Protein AF-A0A2W1B5T0-F1 (afdb_monomer_lite)

Structure (mmCIF, N/CA/C/O backbone):
data_AF-A0A2W1B5T0-F1
#
_entry.id   AF-A0A2W1B5T0-F1
#
loop_
_atom_site.group_PDB
_atom_site.id
_atom_site.type_symbol
_atom_site.label_atom_id
_atom_site.label_alt_id
_atom_site.label_comp_id
_atom_site.label_asym_id
_atom_site.label_entity_id
_atom_site.label_seq_id
_atom_site.pdbx_PDB_ins_code
_atom_site.Cartn_x
_atom_site.Cartn_y
_atom_site.Cartn_z
_atom_site.occupancy
_atom_site.B_iso_or_equiv
_atom_site.auth_seq_id
_atom_site.auth_comp_id
_atom_site.auth_asym_id
_atom_site.auth_atom_id
_atom_site.pdbx_PDB_model_num
ATOM 1 N N . MET A 1 1 ? 4.985 -11.514 2.063 1.00 62.81 1 MET A N 1
ATOM 2 C CA . MET A 1 1 ? 4.645 -10.140 1.634 1.00 62.81 1 MET A CA 1
ATOM 3 C C . MET A 1 1 ? 5.498 -9.230 2.496 1.00 62.81 1 MET A C 1
ATOM 5 O O . MET A 1 1 ? 5.483 -9.427 3.703 1.00 62.81 1 MET A O 1
ATOM 9 N N . GLN A 1 2 ? 6.344 -8.393 1.901 1.00 71.56 2 GLN A N 1
ATOM 10 C CA . GLN A 1 2 ? 7.295 -7.556 2.641 1.00 71.56 2 GLN A CA 1
ATOM 11 C C . GLN A 1 2 ? 6.711 -6.150 2.751 1.00 71.56 2 GLN A C 1
ATOM 13 O O . GLN A 1 2 ? 6.201 -5.637 1.753 1.00 71.56 2 GLN A O 1
ATOM 18 N N . TYR A 1 3 ? 6.764 -5.563 3.946 1.00 72.25 3 TYR A N 1
ATOM 19 C CA . TYR A 1 3 ? 6.338 -4.189 4.177 1.00 72.25 3 TYR A CA 1
ATOM 20 C C . TYR A 1 3 ? 7.433 -3.393 4.879 1.00 72.25 3 TYR A C 1
ATOM 22 O O . TYR A 1 3 ? 8.220 -3.965 5.635 1.00 72.25 3 TYR A O 1
ATOM 30 N N . ILE A 1 4 ? 7.461 -2.087 4.634 1.00 71.75 4 ILE A N 1
ATOM 31 C CA . ILE A 1 4 ? 8.360 -1.138 5.285 1.00 71.75 4 ILE A CA 1
ATOM 32 C C . ILE A 1 4 ? 7.514 -0.014 5.887 1.00 71.75 4 ILE A C 1
ATOM 34 O O . ILE A 1 4 ? 6.778 0.643 5.143 1.00 71.75 4 ILE A O 1
ATOM 38 N N . PRO A 1 5 ? 7.565 0.186 7.214 1.00 71.50 5 PRO A N 1
ATOM 39 C CA . PRO A 1 5 ? 6.948 1.340 7.849 1.00 71.50 5 PRO A CA 1
ATOM 40 C C . PRO A 1 5 ? 7.804 2.587 7.596 1.00 71.50 5 PRO A C 1
ATOM 42 O O . PRO A 1 5 ? 9.017 2.557 7.784 1.00 71.50 5 PRO A O 1
ATOM 45 N N . ALA A 1 6 ? 7.168 3.674 7.181 1.00 68.75 6 ALA A N 1
ATOM 46 C CA . ALA A 1 6 ? 7.760 4.996 7.035 1.00 68.75 6 ALA A CA 1
ATOM 47 C C . ALA A 1 6 ? 6.690 6.013 7.442 1.00 68.75 6 ALA A C 1
ATOM 49 O O . ALA A 1 6 ? 6.007 6.567 6.588 1.00 68.75 6 ALA A O 1
ATOM 50 N N . GLU A 1 7 ? 6.482 6.162 8.754 1.00 72.25 7 GLU A N 1
ATOM 51 C CA . GLU A 1 7 ? 5.351 6.904 9.322 1.00 72.25 7 GLU A CA 1
ATOM 52 C C . GLU A 1 7 ? 5.185 8.289 8.666 1.00 72.25 7 GLU A C 1
ATOM 54 O O . GLU A 1 7 ? 6.166 9.030 8.557 1.00 72.25 7 GLU A O 1
ATOM 59 N N . PRO A 1 8 ? 3.970 8.649 8.202 1.00 80.31 8 PRO A N 1
ATOM 60 C CA . PRO A 1 8 ? 2.676 7.964 8.377 1.00 80.31 8 PRO A CA 1
ATOM 61 C C . PRO A 1 8 ? 2.334 6.925 7.288 1.00 80.31 8 PRO A C 1
ATOM 63 O O . PRO A 1 8 ? 1.208 6.429 7.221 1.00 80.31 8 PRO A O 1
ATOM 66 N N . ASP A 1 9 ? 3.274 6.611 6.404 1.00 84.44 9 ASP A N 1
ATOM 67 C CA . ASP A 1 9 ? 3.074 5.716 5.274 1.00 84.44 9 ASP A CA 1
ATOM 68 C C . ASP A 1 9 ? 3.573 4.287 5.566 1.00 84.44 9 ASP A C 1
ATOM 70 O O . ASP A 1 9 ? 4.508 4.023 6.323 1.00 84.44 9 ASP A O 1
ATOM 74 N N . LEU A 1 10 ? 2.952 3.322 4.903 1.00 85.44 10 LEU A N 1
ATOM 75 C CA . LEU 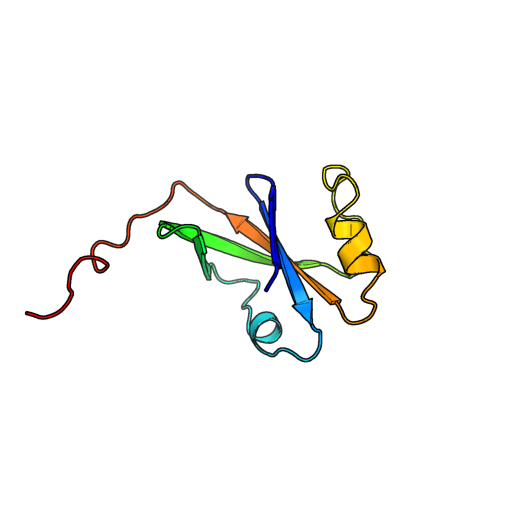A 1 10 ? 3.365 1.930 4.867 1.00 85.44 10 LEU A CA 1
ATOM 76 C C . LEU A 1 10 ? 3.528 1.515 3.412 1.00 85.44 10 LEU A C 1
ATOM 78 O O . LEU A 1 10 ? 2.598 1.621 2.616 1.00 85.44 10 LEU A O 1
ATOM 82 N N . TYR A 1 11 ? 4.687 0.969 3.074 1.00 83.38 11 TYR A N 1
ATOM 83 C CA . TYR A 1 11 ? 4.984 0.545 1.714 1.00 83.38 11 TYR A CA 1
ATOM 84 C C . TYR A 1 11 ? 5.035 -0.963 1.632 1.00 83.38 11 TYR A C 1
ATOM 86 O O . TYR A 1 11 ? 5.684 -1.617 2.446 1.00 83.38 11 TYR A O 1
ATOM 94 N N . VAL A 1 12 ? 4.354 -1.522 0.640 1.00 84.56 12 VAL A N 1
ATOM 95 C CA . VAL A 1 12 ? 4.251 -2.963 0.449 1.00 84.56 12 VAL A CA 1
ATOM 96 C C . VAL A 1 12 ? 4.679 -3.326 -0.959 1.00 84.56 12 VAL A C 1
ATOM 98 O O . VAL A 1 12 ? 4.132 -2.822 -1.941 1.00 84.56 12 VAL A O 1
ATOM 101 N N . LEU A 1 13 ? 5.634 -4.253 -1.046 1.00 82.94 13 LEU A N 1
ATOM 102 C CA . LEU A 1 13 ? 6.041 -4.839 -2.314 1.00 82.94 13 LEU A CA 1
ATOM 103 C C . LEU A 1 13 ? 5.133 -6.021 -2.639 1.00 82.94 13 LEU A C 1
ATOM 105 O O . LEU A 1 13 ? 5.053 -7.014 -1.902 1.00 82.94 13 LEU A O 1
ATOM 109 N N . SER A 1 14 ? 4.482 -5.915 -3.787 1.00 85.25 14 SER A N 1
ATOM 110 C CA . SER A 1 14 ? 3.691 -6.971 -4.395 1.00 85.25 14 SER A CA 1
ATOM 111 C C . SER A 1 14 ? 4.346 -7.484 -5.665 1.00 85.25 14 SER A C 1
ATOM 113 O O . SER A 1 14 ? 5.137 -6.788 -6.290 1.00 85.25 14 SER A O 1
ATOM 115 N N . ARG A 1 15 ? 3.940 -8.676 -6.101 1.00 84.44 15 ARG A N 1
ATOM 116 C CA . ARG A 1 15 ? 4.188 -9.139 -7.469 1.00 84.44 15 ARG A CA 1
ATOM 117 C C . ARG A 1 15 ? 3.046 -8.706 -8.385 1.00 84.44 15 ARG A C 1
ATOM 119 O O . ARG A 1 15 ? 1.877 -8.732 -7.981 1.00 84.44 15 ARG A O 1
ATOM 126 N N . ARG A 1 16 ? 3.369 -8.391 -9.638 1.00 83.56 16 ARG A N 1
ATOM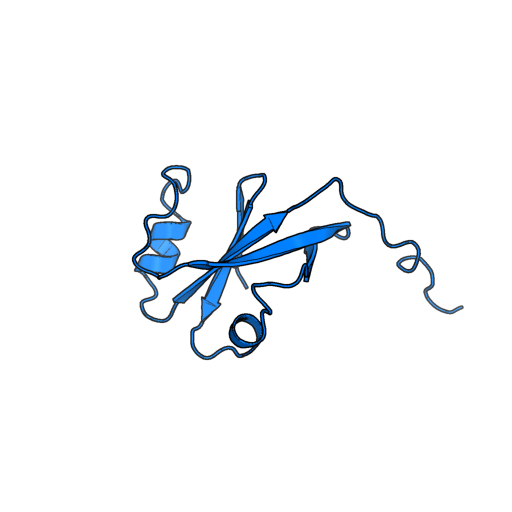 127 C CA . ARG A 1 16 ? 2.408 -7.970 -10.673 1.00 83.56 16 ARG A CA 1
ATOM 128 C C . ARG A 1 16 ? 1.368 -9.037 -11.041 1.00 83.56 16 ARG A C 1
ATOM 130 O O . ARG A 1 16 ? 0.314 -8.710 -11.569 1.00 83.56 16 ARG A O 1
ATOM 137 N N . ASP A 1 17 ? 1.617 -10.305 -10.729 1.00 86.56 17 ASP A N 1
ATOM 138 C CA . ASP A 1 17 ? 0.671 -11.404 -10.962 1.00 86.56 17 ASP A CA 1
ATOM 139 C C . ASP A 1 17 ? -0.384 -11.571 -9.852 1.00 86.56 17 ASP A C 1
ATOM 141 O O . ASP A 1 17 ? -1.339 -12.334 -10.000 1.00 86.56 17 ASP A O 1
ATOM 145 N N . ARG A 1 18 ? -0.253 -10.856 -8.727 1.00 86.56 18 ARG A N 1
ATOM 146 C CA . ARG A 1 18 ? -1.211 -10.939 -7.618 1.00 86.56 18 ARG A CA 1
ATOM 147 C C . ARG A 1 18 ? -2.455 -10.090 -7.881 1.00 86.56 18 ARG A C 1
ATOM 149 O O . ARG A 1 18 ? -2.387 -9.009 -8.446 1.00 86.56 18 ARG A O 1
ATOM 156 N N . LEU A 1 19 ? -3.607 -10.565 -7.411 1.00 86.69 19 LEU A N 1
ATOM 157 C CA . LEU A 1 19 ? -4.888 -9.881 -7.627 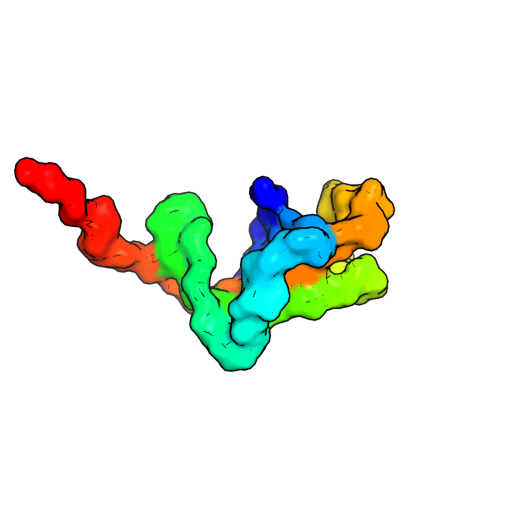1.00 86.69 19 LEU A CA 1
ATOM 158 C C . LEU A 1 19 ? -5.236 -8.856 -6.542 1.00 86.69 19 LEU A C 1
ATOM 160 O O . LEU A 1 19 ? -5.985 -7.924 -6.806 1.00 86.69 19 LEU A O 1
ATOM 164 N N . TRP A 1 20 ? -4.697 -8.996 -5.328 1.00 86.06 20 TRP A N 1
ATOM 165 C CA . TRP A 1 20 ? -5.121 -8.176 -4.186 1.00 86.06 20 TRP A CA 1
ATOM 166 C C . TRP A 1 20 ? -4.914 -6.672 -4.421 1.00 86.06 20 TRP A C 1
ATOM 168 O O . TRP A 1 20 ? -5.794 -5.884 -4.095 1.00 86.06 20 TRP A O 1
ATOM 178 N N . TRP A 1 21 ? -3.794 -6.278 -5.037 1.00 85.38 21 TRP A N 1
ATOM 179 C CA . TRP A 1 21 ? -3.483 -4.870 -5.291 1.00 85.38 21 TRP A CA 1
ATOM 180 C C . TRP A 1 21 ? -4.320 -4.303 -6.440 1.00 85.38 21 TRP A C 1
ATOM 182 O O . TRP A 1 21 ? -4.653 -3.125 -6.434 1.00 85.38 21 TRP A O 1
ATOM 192 N N . ARG A 1 22 ? -4.732 -5.154 -7.390 1.00 84.00 22 ARG A N 1
ATOM 193 C CA . ARG A 1 22 ? -5.666 -4.792 -8.470 1.00 84.00 22 ARG A CA 1
ATOM 194 C C . ARG A 1 22 ? -7.070 -4.523 -7.938 1.00 84.00 22 ARG A C 1
ATOM 196 O O . ARG A 1 22 ? -7.814 -3.759 -8.538 1.00 84.00 22 ARG A O 1
ATOM 203 N N . ASN A 1 23 ? -7.412 -5.152 -6.817 1.00 83.06 23 ASN A N 1
ATOM 204 C CA . ASN A 1 23 ? -8.696 -4.991 -6.146 1.00 83.06 23 ASN A CA 1
ATOM 205 C C . ASN A 1 23 ? -8.706 -3.821 -5.150 1.00 83.06 23 ASN A C 1
ATOM 207 O O . ASN A 1 23 ? -9.738 -3.579 -4.520 1.00 83.06 23 ASN A O 1
ATOM 211 N N . LEU A 1 24 ? -7.592 -3.095 -4.992 1.00 82.50 24 LEU A N 1
ATOM 212 C CA . LEU A 1 24 ? -7.570 -1.892 -4.168 1.00 82.50 24 LEU A CA 1
ATOM 213 C C . LEU A 1 24 ? -8.461 -0.835 -4.808 1.00 82.50 24 LEU A C 1
ATOM 215 O O . LEU A 1 24 ? -8.215 -0.353 -5.913 1.00 82.50 24 LEU A O 1
ATOM 219 N N . ARG A 1 25 ? -9.505 -0.452 -4.081 1.00 72.12 25 ARG A N 1
ATOM 220 C CA . ARG A 1 25 ? -10.327 0.695 -4.440 1.00 72.12 25 ARG A CA 1
ATOM 221 C C . ARG A 1 25 ? -9.580 1.947 -4.005 1.00 72.12 25 ARG A C 1
ATOM 223 O O . ARG A 1 25 ? -9.759 2.390 -2.882 1.00 72.12 25 ARG A O 1
ATOM 230 N N . LEU A 1 26 ? -8.758 2.500 -4.895 1.00 67.06 26 LEU A N 1
ATOM 231 C CA . LEU A 1 26 ? -7.877 3.649 -4.615 1.00 67.06 26 LEU A CA 1
ATOM 232 C C . LEU A 1 26 ? -8.614 4.880 -4.048 1.00 67.06 26 LEU A C 1
ATOM 234 O O . LEU A 1 26 ? -8.010 5.718 -3.395 1.00 67.06 26 LEU A O 1
ATOM 238 N N . VAL A 1 27 ? -9.927 4.976 -4.273 1.00 63.91 27 VAL A N 1
ATOM 239 C CA . VAL A 1 27 ? -10.773 6.096 -3.827 1.00 63.91 27 VAL A CA 1
ATOM 240 C C . VAL A 1 27 ? -11.453 5.823 -2.474 1.00 63.91 27 VAL A C 1
ATOM 242 O O . VAL A 1 27 ? -11.928 6.750 -1.828 1.00 63.91 27 VAL A O 1
ATOM 245 N N . ALA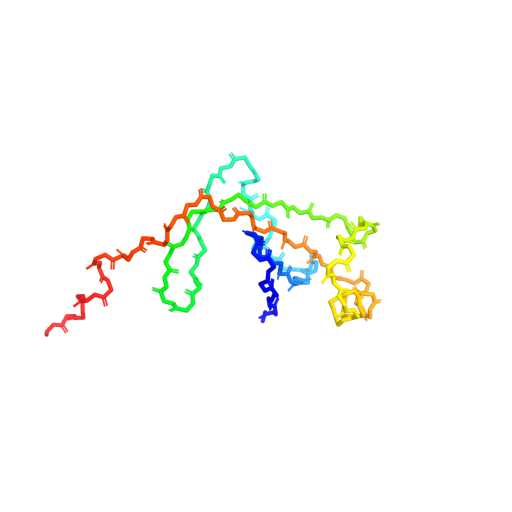 A 1 28 ? -11.511 4.567 -2.018 1.00 75.50 28 ALA A N 1
ATOM 246 C CA . ALA A 1 28 ? -12.180 4.202 -0.770 1.00 75.50 28 ALA A CA 1
ATOM 247 C C . ALA A 1 28 ? -11.159 3.958 0.355 1.00 75.50 28 ALA A C 1
ATOM 249 O O . ALA A 1 28 ? -10.113 3.354 0.102 1.00 75.50 28 ALA A O 1
ATOM 250 N N . PRO A 1 29 ? -11.450 4.378 1.601 1.00 79.94 29 PRO A N 1
ATOM 251 C CA . PRO A 1 29 ? -10.623 4.009 2.740 1.00 79.94 29 PRO A CA 1
ATOM 252 C C . PRO A 1 29 ? -10.642 2.488 2.921 1.00 79.94 29 PRO A C 1
ATOM 254 O O . PRO A 1 29 ? -11.692 1.842 2.867 1.00 79.94 29 PRO A O 1
ATOM 257 N N . ILE A 1 30 ? -9.462 1.917 3.129 1.00 86.62 30 ILE A N 1
ATOM 258 C CA . ILE A 1 30 ? -9.270 0.509 3.463 1.00 86.62 30 ILE A CA 1
ATOM 259 C C . ILE A 1 30 ? -8.840 0.376 4.925 1.00 86.62 30 ILE A C 1
ATOM 261 O O . ILE A 1 30 ? -8.496 1.363 5.573 1.00 86.62 30 ILE A O 1
ATOM 265 N N . ARG A 1 31 ? -8.815 -0.855 5.439 1.00 87.12 31 ARG A N 1
ATOM 266 C CA . ARG A 1 31 ? -8.239 -1.159 6.753 1.00 87.12 31 ARG A CA 1
ATOM 267 C C . ARG A 1 31 ? -6.942 -1.930 6.596 1.00 87.12 31 ARG A C 1
ATOM 269 O O . ARG A 1 31 ? -6.888 -2.910 5.852 1.00 87.12 31 ARG A O 1
ATOM 276 N N . VAL A 1 32 ? -5.916 -1.501 7.317 1.00 85.88 32 VAL A N 1
ATOM 277 C CA . VAL A 1 32 ? -4.625 -2.183 7.385 1.00 85.88 32 VAL A CA 1
ATOM 278 C C . VAL A 1 32 ? -4.424 -2.678 8.807 1.00 85.88 32 VAL A C 1
ATOM 280 O O . VAL A 1 32 ? -4.462 -1.894 9.751 1.00 85.88 32 VAL A O 1
ATOM 283 N N . ARG A 1 33 ? -4.193 -3.984 8.962 1.00 85.94 33 ARG A N 1
ATOM 284 C CA . ARG A 1 33 ? -3.877 -4.578 10.262 1.00 85.94 33 ARG A CA 1
ATOM 285 C C . ARG A 1 33 ? -2.365 -4.695 10.434 1.00 85.94 33 ARG A C 1
ATOM 287 O O . ARG A 1 33 ? -1.736 -5.525 9.778 1.00 85.94 33 ARG A O 1
ATOM 294 N N . LEU A 1 34 ? -1.791 -3.900 11.333 1.00 83.00 34 LEU A N 1
ATOM 295 C CA . LEU A 1 34 ? -0.367 -3.909 11.673 1.00 83.00 34 LEU A CA 1
ATOM 296 C C . LEU A 1 34 ? -0.199 -4.278 13.142 1.00 83.00 34 LEU A C 1
ATOM 298 O O . LEU A 1 34 ? -0.759 -3.626 14.013 1.00 83.00 34 LEU A O 1
ATOM 302 N N . ARG A 1 35 ? 0.578 -5.330 13.427 1.00 83.56 35 ARG A N 1
ATOM 303 C CA . ARG A 1 35 ? 0.883 -5.768 14.807 1.00 83.56 35 ARG A CA 1
ATOM 304 C C . ARG A 1 35 ? -0.363 -5.947 15.700 1.00 83.56 35 ARG A C 1
ATOM 306 O O . ARG A 1 35 ? -0.305 -5.710 16.898 1.00 83.56 35 ARG A O 1
ATOM 313 N N . GLY A 1 36 ? -1.485 -6.375 15.116 1.00 84.19 36 GLY A N 1
ATOM 314 C CA . GLY A 1 36 ? -2.749 -6.587 15.835 1.00 84.19 36 GLY A CA 1
ATOM 315 C C . GLY A 1 36 ? -3.638 -5.346 15.974 1.00 84.19 36 GLY A C 1
ATOM 316 O O . GLY A 1 36 ? -4.751 -5.477 16.467 1.00 84.19 36 GLY A O 1
ATOM 317 N N . LEU A 1 37 ? -3.192 -4.184 15.497 1.00 83.44 37 LEU A N 1
ATOM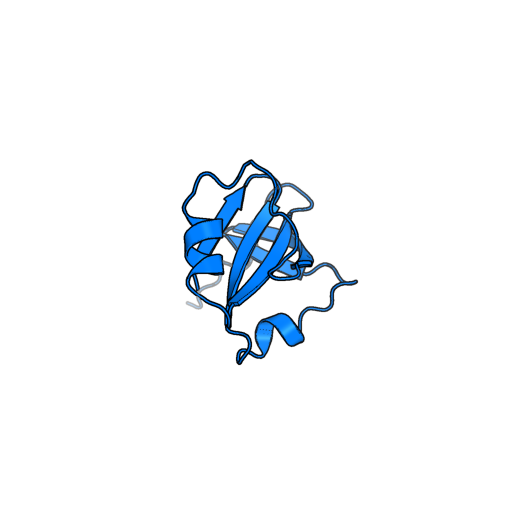 318 C CA . LEU A 1 37 ? -3.961 -2.942 15.481 1.00 83.44 37 LEU A CA 1
ATOM 319 C C . LEU A 1 37 ? -4.513 -2.672 14.081 1.00 83.44 37 LEU A C 1
ATOM 321 O O . LEU A 1 37 ? -3.830 -2.939 13.088 1.00 83.44 37 LEU A O 1
ATOM 325 N N . GLU A 1 38 ? -5.738 -2.157 13.998 1.00 87.19 38 GLU A N 1
ATOM 326 C CA . GLU A 1 38 ? -6.345 -1.744 12.735 1.00 87.19 38 GLU A CA 1
ATOM 327 C C . GLU A 1 38 ? -6.181 -0.241 12.527 1.00 87.19 38 GLU A C 1
ATOM 329 O O . GLU A 1 38 ? -6.476 0.559 13.413 1.00 87.19 38 GLU A O 1
ATOM 334 N N . TYR A 1 39 ? -5.743 0.129 11.327 1.00 86.50 39 TYR A N 1
ATOM 335 C CA . TYR A 1 39 ? -5.592 1.513 10.905 1.00 86.50 39 TYR A CA 1
ATOM 336 C C . TYR A 1 39 ? -6.453 1.769 9.666 1.00 86.50 39 TYR A C 1
ATOM 338 O O . TYR A 1 39 ? -6.360 0.997 8.697 1.00 86.50 39 TYR A O 1
ATOM 346 N N . PRO A 1 40 ? -7.267 2.838 9.641 1.00 88.44 40 PRO A N 1
ATOM 347 C CA . PRO A 1 40 ? -7.826 3.332 8.392 1.00 88.44 40 PRO A CA 1
ATOM 348 C C . PRO A 1 40 ? -6.685 3.844 7.506 1.00 88.44 40 PRO A C 1
ATOM 350 O O . PRO A 1 40 ? -5.764 4.508 7.983 1.00 88.44 40 PRO A O 1
ATOM 353 N N . ALA A 1 41 ? -6.727 3.525 6.215 1.00 89.25 41 ALA A N 1
ATOM 354 C CA . ALA A 1 41 ? -5.698 3.952 5.278 1.00 89.25 41 ALA A CA 1
ATOM 355 C C . ALA A 1 41 ? -6.247 4.250 3.882 1.00 89.25 41 ALA A C 1
ATOM 357 O O . ALA A 1 41 ? -7.208 3.626 3.427 1.00 89.25 41 ALA A O 1
ATOM 358 N N . HIS A 1 42 ? -5.572 5.144 3.164 1.00 89.12 42 HIS A N 1
ATOM 359 C CA . HIS A 1 42 ? -5.719 5.279 1.716 1.00 89.12 42 HIS A CA 1
ATOM 360 C C . HIS A 1 42 ? -4.616 4.507 1.005 1.00 89.12 42 HIS A C 1
ATOM 362 O O . HIS A 1 42 ? -3.446 4.617 1.364 1.00 89.12 42 HIS A O 1
ATOM 368 N N . ALA A 1 43 ? -4.995 3.725 -0.003 1.00 89.12 43 ALA A N 1
ATOM 369 C CA . ALA A 1 43 ? -4.060 2.954 -0.805 1.00 89.12 43 ALA A CA 1
ATOM 370 C C . ALA A 1 43 ? -3.774 3.661 -2.130 1.00 89.12 43 ALA A C 1
ATOM 372 O O . ALA A 1 43 ? -4.694 4.099 -2.817 1.00 89.12 43 ALA A O 1
ATOM 373 N N . GLU A 1 44 ? -2.508 3.691 -2.518 1.00 86.81 44 GLU A N 1
ATOM 374 C CA . GLU A 1 44 ? -2.041 4.224 -3.788 1.00 86.81 44 GLU A CA 1
ATOM 375 C C . GLU A 1 44 ? -1.050 3.254 -4.422 1.00 86.81 44 GLU A C 1
ATOM 377 O O . GLU A 1 44 ? -0.166 2.716 -3.754 1.00 86.81 44 GLU A O 1
ATOM 382 N N . ILE A 1 45 ? -1.202 3.012 -5.722 1.00 86.50 45 ILE A N 1
ATOM 383 C CA . ILE A 1 45 ? -0.254 2.206 -6.487 1.00 86.50 45 ILE A CA 1
ATOM 384 C C . ILE A 1 45 ? 0.778 3.162 -7.066 1.00 86.50 45 ILE A C 1
ATOM 386 O O . ILE A 1 45 ? 0.436 4.024 -7.874 1.00 86.50 45 ILE A O 1
ATOM 390 N N . LEU A 1 46 ? 2.033 2.992 -6.665 1.00 79.50 46 LEU A N 1
ATOM 391 C CA . LEU A 1 46 ? 3.133 3.774 -7.203 1.00 79.50 46 LEU A CA 1
ATOM 392 C C . LEU A 1 46 ? 3.700 3.065 -8.443 1.00 79.50 46 LEU A C 1
ATOM 394 O O . LEU A 1 46 ? 3.924 1.847 -8.406 1.00 79.50 46 LEU A O 1
ATOM 398 N N . PRO A 1 47 ? 3.945 3.795 -9.544 1.00 68.62 47 PRO A N 1
ATOM 399 C CA . PRO A 1 47 ? 4.767 3.305 -10.641 1.00 68.62 47 PRO A CA 1
ATOM 400 C C . PRO A 1 47 ? 6.113 2.803 -10.113 1.00 68.62 47 PRO A C 1
ATOM 402 O O . PRO A 1 47 ? 6.694 3.416 -9.221 1.00 68.62 47 PRO A O 1
ATOM 405 N N . ALA A 1 48 ? 6.646 1.724 -10.692 1.00 61.31 48 ALA A N 1
ATOM 406 C CA . ALA A 1 48 ? 7.979 1.223 -10.333 1.00 61.31 48 ALA A CA 1
ATOM 407 C C . ALA A 1 48 ? 9.092 2.268 -10.575 1.00 61.31 48 ALA A C 1
ATOM 409 O O . ALA A 1 48 ? 10.167 2.177 -9.995 1.00 61.31 48 ALA A O 1
ATOM 410 N N . GLU A 1 49 ? 8.804 3.257 -11.423 1.00 57.62 49 GLU A N 1
ATOM 411 C CA . GLU A 1 49 ? 9.687 4.352 -11.837 1.00 57.62 49 GLU A CA 1
ATOM 412 C C . GLU A 1 49 ? 9.466 5.629 -11.016 1.00 57.62 49 GLU A C 1
ATOM 414 O O . GLU A 1 49 ? 10.236 6.580 -11.129 1.00 57.62 49 GLU A O 1
ATOM 419 N N . SER A 1 50 ? 8.401 5.685 -10.206 1.00 56.75 50 SER A N 1
ATOM 420 C CA . SER A 1 50 ? 8.161 6.834 -9.344 1.00 56.75 50 SER A CA 1
ATOM 421 C C . SER A 1 50 ? 9.195 6.833 -8.238 1.00 56.75 50 SER A C 1
ATOM 423 O O . SER A 1 50 ? 9.262 5.890 -7.450 1.00 56.75 50 SER A O 1
ATOM 425 N N . SER A 1 51 ? 9.980 7.910 -8.196 1.00 53.72 51 SER A N 1
ATOM 426 C CA . SER A 1 51 ? 10.930 8.210 -7.135 1.00 53.72 51 SER A CA 1
ATOM 427 C C . SER A 1 51 ? 10.251 7.994 -5.792 1.00 53.72 51 SER A C 1
ATOM 429 O O . SER A 1 51 ? 9.389 8.771 -5.373 1.00 53.72 51 SER A O 1
ATOM 431 N N . LEU A 1 52 ? 10.598 6.890 -5.137 1.00 60.09 52 LEU A N 1
ATOM 432 C CA . LEU A 1 52 ? 10.257 6.733 -3.743 1.00 60.09 52 LEU A CA 1
ATOM 433 C C . LEU A 1 52 ? 10.983 7.854 -2.976 1.00 60.09 52 LEU A C 1
ATOM 435 O O . LEU A 1 52 ? 12.108 8.184 -3.352 1.00 60.09 52 LEU A O 1
ATOM 439 N N . PRO A 1 53 ? 10.367 8.471 -1.954 1.00 54.53 53 PRO A N 1
ATOM 440 C CA . PRO A 1 53 ? 11.017 9.527 -1.180 1.00 54.53 53 PRO A CA 1
ATOM 441 C C . PRO A 1 53 ? 12.407 9.092 -0.692 1.00 54.53 53 PRO A C 1
ATOM 443 O O . PRO A 1 53 ? 12.590 7.939 -0.318 1.00 54.53 53 PRO A O 1
ATOM 446 N N . ASP A 1 54 ? 13.372 10.012 -0.633 1.00 53.22 54 ASP A N 1
ATOM 447 C CA . ASP A 1 54 ? 14.775 9.741 -0.247 1.00 53.22 54 ASP A CA 1
ATOM 448 C C . ASP A 1 54 ? 14.944 9.022 1.115 1.00 53.22 54 ASP A C 1
ATOM 450 O O . ASP A 1 54 ? 16.014 8.510 1.430 1.00 53.22 54 ASP A O 1
ATOM 454 N N . LEU A 1 55 ? 13.868 8.923 1.905 1.00 52.22 55 LEU A N 1
ATOM 455 C CA . LEU A 1 55 ? 13.733 8.122 3.126 1.00 52.22 55 LEU A CA 1
ATOM 456 C C . LEU A 1 55 ? 13.925 6.607 2.942 1.00 52.22 55 LEU A C 1
ATOM 458 O O . LEU A 1 55 ? 14.094 5.892 3.930 1.00 52.22 55 LEU A O 1
ATOM 462 N N . PHE A 1 56 ? 13.897 6.088 1.715 1.00 57.50 56 PHE A N 1
ATOM 463 C CA . PHE A 1 56 ? 14.249 4.696 1.456 1.00 57.50 56 PHE A CA 1
ATOM 464 C C . PHE A 1 56 ? 15.762 4.533 1.378 1.00 57.50 56 PHE A C 1
ATOM 466 O O . PHE A 1 56 ? 16.316 4.351 0.295 1.00 57.50 56 PHE A O 1
ATOM 473 N N . GLU A 1 57 ? 16.432 4.543 2.530 1.00 52.62 57 GLU A N 1
ATOM 474 C CA . GLU A 1 57 ? 17.825 4.108 2.620 1.00 52.62 57 GLU A CA 1
ATOM 475 C C . GLU A 1 57 ? 17.955 2.675 2.076 1.00 52.62 57 GLU A C 1
ATOM 477 O O . GLU A 1 57 ? 17.638 1.690 2.746 1.00 52.62 57 GLU A O 1
ATOM 482 N N . GLY A 1 58 ? 18.388 2.571 0.817 1.00 55.94 58 GLY A N 1
ATOM 483 C CA . GLY A 1 58 ? 18.962 1.402 0.151 1.00 55.94 58 GLY A CA 1
ATOM 484 C C . GLY A 1 58 ? 18.056 0.186 -0.060 1.00 55.94 58 GLY A C 1
ATOM 485 O O . GLY A 1 58 ? 17.970 -0.317 -1.175 1.00 55.94 58 GLY A O 1
ATOM 486 N N . SER A 1 59 ? 17.393 -0.337 0.971 1.00 64.19 59 SER A N 1
ATOM 487 C CA . SER A 1 59 ? 16.898 -1.722 0.974 1.00 64.19 59 SER A CA 1
ATOM 488 C C . SER A 1 59 ? 15.643 -1.949 0.130 1.00 64.19 59 SER A C 1
ATOM 490 O O . SER A 1 59 ? 15.513 -2.991 -0.508 1.00 64.19 59 SER A O 1
ATOM 492 N N . VAL A 1 60 ? 14.728 -0.982 0.082 1.00 58.56 60 VAL A N 1
ATOM 493 C CA . VAL A 1 60 ? 13.437 -1.123 -0.613 1.00 58.56 60 VAL A CA 1
ATOM 494 C C . VAL A 1 60 ? 13.572 -0.812 -2.084 1.00 58.56 60 VAL A C 1
ATOM 496 O O . VAL A 1 60 ? 13.072 -1.569 -2.911 1.00 58.56 60 VAL A O 1
ATOM 499 N N . LEU A 1 61 ? 14.292 0.264 -2.405 1.00 60.47 61 LEU A N 1
ATOM 500 C CA . LEU A 1 61 ? 14.657 0.582 -3.776 1.00 60.47 61 LEU A CA 1
ATOM 501 C C . LEU A 1 61 ? 15.510 -0.541 -4.361 1.00 60.47 61 LEU A C 1
ATOM 503 O O . LEU A 1 61 ? 15.226 -0.966 -5.469 1.00 60.47 61 LEU A O 1
ATOM 507 N N . ALA A 1 62 ? 16.470 -1.101 -3.612 1.00 63.69 62 ALA A N 1
ATOM 508 C CA . ALA A 1 62 ? 17.225 -2.265 -4.071 1.00 63.69 62 ALA A CA 1
ATOM 509 C C . ALA A 1 62 ? 16.333 -3.503 -4.247 1.00 63.69 62 ALA A C 1
ATOM 511 O O . ALA A 1 62 ? 16.455 -4.196 -5.251 1.00 63.69 62 ALA A O 1
ATOM 512 N N . ALA A 1 63 ? 15.405 -3.778 -3.322 1.00 64.50 63 ALA A N 1
ATOM 513 C CA . ALA A 1 63 ? 14.496 -4.922 -3.430 1.00 64.50 63 ALA A CA 1
ATOM 514 C C . ALA A 1 63 ? 13.475 -4.782 -4.574 1.00 64.50 63 ALA A C 1
ATOM 516 O O . ALA A 1 63 ? 13.120 -5.784 -5.197 1.00 64.50 63 ALA A O 1
ATOM 517 N N . ALA A 1 64 ? 13.002 -3.563 -4.849 1.00 63.53 64 ALA A N 1
ATOM 518 C CA . ALA A 1 64 ? 12.112 -3.253 -5.963 1.00 63.53 64 ALA A CA 1
ATOM 519 C C . ALA A 1 64 ? 12.876 -3.228 -7.295 1.00 63.53 64 ALA A C 1
ATOM 521 O O . ALA A 1 64 ? 12.439 -3.855 -8.251 1.00 63.53 64 ALA A O 1
ATOM 522 N N . ALA A 1 65 ? 14.052 -2.598 -7.352 1.00 63.22 65 ALA A N 1
ATOM 523 C CA . ALA A 1 65 ? 14.911 -2.569 -8.538 1.00 63.22 65 ALA A CA 1
ATOM 524 C C . ALA A 1 65 ? 15.434 -3.964 -8.912 1.00 63.22 65 ALA A C 1
ATOM 526 O O . ALA A 1 65 ? 15.544 -4.288 -10.091 1.00 63.22 65 ALA A O 1
ATOM 527 N N . ALA A 1 66 ? 15.683 -4.833 -7.925 1.00 67.19 66 ALA A N 1
ATOM 528 C CA . ALA A 1 66 ? 16.011 -6.240 -8.157 1.00 67.19 66 ALA A CA 1
ATOM 529 C C . ALA A 1 66 ? 14.822 -7.065 -8.692 1.00 67.19 66 ALA A C 1
ATOM 531 O O . ALA A 1 66 ? 14.988 -8.242 -9.015 1.00 67.19 66 ALA A O 1
ATOM 532 N N . ARG A 1 67 ? 13.616 -6.484 -8.762 1.00 71.19 67 ARG A N 1
ATOM 533 C CA . ARG A 1 67 ? 12.374 -7.157 -9.155 1.00 71.19 67 ARG A CA 1
ATOM 534 C C . ARG A 1 67 ? 11.612 -6.341 -10.202 1.00 71.19 67 ARG A C 1
ATOM 536 O O . ARG A 1 67 ? 10.691 -5.605 -9.853 1.00 71.19 67 ARG A O 1
ATOM 543 N N . PRO A 1 68 ? 11.916 -6.513 -11.501 1.00 71.06 68 PRO A N 1
ATOM 544 C CA . PRO A 1 68 ? 11.213 -5.804 -12.576 1.00 71.06 68 PRO A CA 1
ATOM 545 C C . PRO A 1 68 ? 9.706 -6.129 -12.646 1.00 71.06 68 PRO A C 1
ATOM 547 O O . PRO A 1 68 ? 8.937 -5.426 -13.298 1.00 71.06 68 PRO A O 1
ATOM 550 N N . ASP A 1 69 ? 9.262 -7.192 -11.971 1.00 78.75 69 ASP A N 1
ATOM 551 C CA . ASP A 1 69 ? 7.867 -7.611 -11.832 1.00 78.75 69 ASP A CA 1
ATOM 552 C C . ASP A 1 69 ? 7.191 -7.109 -10.540 1.00 78.75 69 ASP A C 1
ATOM 554 O O . ASP A 1 69 ? 6.065 -7.520 -10.231 1.00 78.75 69 ASP A O 1
ATOM 558 N N . ALA A 1 70 ? 7.850 -6.244 -9.765 1.00 79.75 70 ALA A N 1
ATOM 559 C CA . ALA A 1 70 ? 7.289 -5.698 -8.541 1.00 79.75 70 ALA A CA 1
ATOM 560 C C . ALA A 1 70 ? 6.296 -4.558 -8.807 1.00 79.75 70 ALA A C 1
ATOM 562 O O . ALA A 1 70 ? 6.427 -3.764 -9.737 1.00 79.75 70 ALA A O 1
ATOM 563 N N . VAL A 1 71 ? 5.295 -4.472 -7.936 1.00 83.69 71 VAL A N 1
ATOM 564 C CA . VAL A 1 71 ? 4.374 -3.340 -7.817 1.00 83.69 71 VAL A CA 1
ATOM 565 C C . VAL A 1 71 ? 4.499 -2.808 -6.401 1.00 83.69 71 VAL A C 1
ATOM 567 O O . VAL A 1 71 ? 4.445 -3.585 -5.442 1.00 83.69 71 VAL A O 1
ATOM 570 N N . ILE A 1 72 ? 4.652 -1.494 -6.271 1.00 84.50 72 ILE A N 1
ATOM 571 C CA . ILE A 1 72 ? 4.730 -0.833 -4.974 1.00 84.50 72 ILE A CA 1
ATOM 572 C C . ILE A 1 72 ? 3.352 -0.279 -4.642 1.00 84.50 72 ILE A C 1
ATOM 574 O O . ILE A 1 72 ? 2.756 0.461 -5.423 1.00 84.50 72 ILE A O 1
ATOM 578 N N . VAL A 1 73 ? 2.847 -0.645 -3.470 1.00 86.81 73 VAL A N 1
ATOM 579 C CA . VAL A 1 73 ? 1.615 -0.083 -2.922 1.00 86.81 73 VAL A CA 1
ATOM 580 C C . VAL A 1 73 ? 1.973 0.735 -1.694 1.00 86.81 73 VAL A C 1
ATOM 582 O O . VAL A 1 73 ? 2.549 0.200 -0.745 1.00 86.81 73 VAL A O 1
ATOM 585 N N . ARG A 1 74 ? 1.635 2.023 -1.719 1.00 86.69 74 ARG A N 1
ATOM 586 C CA . ARG A 1 74 ? 1.704 2.922 -0.570 1.00 86.69 74 ARG A CA 1
ATOM 587 C C . ARG A 1 74 ? 0.361 2.917 0.144 1.00 86.69 74 ARG A C 1
ATOM 589 O O . ARG A 1 74 ? -0.679 3.078 -0.485 1.00 86.69 74 ARG A O 1
ATOM 596 N N . PHE A 1 75 ? 0.391 2.788 1.458 1.00 87.94 75 PHE A N 1
ATOM 597 C CA . PHE A 1 75 ? -0.754 2.986 2.328 1.00 87.94 75 PHE A CA 1
ATOM 598 C C . PHE A 1 75 ? -0.480 4.177 3.230 1.00 87.94 75 PHE A C 1
ATOM 600 O O . PHE A 1 75 ? 0.427 4.115 4.051 1.00 87.94 75 PHE A O 1
ATOM 607 N N . ARG A 1 76 ? -1.263 5.242 3.091 1.00 88.19 76 ARG A N 1
ATOM 608 C CA . ARG A 1 76 ? -1.228 6.375 4.014 1.00 88.19 76 ARG A CA 1
ATOM 609 C C . ARG A 1 76 ? -2.188 6.103 5.158 1.00 88.19 76 ARG A C 1
ATOM 611 O O . ARG A 1 76 ? -3.390 6.022 4.904 1.00 88.19 76 ARG A O 1
ATOM 618 N N . LEU A 1 77 ? -1.673 5.946 6.373 1.00 87.75 77 LEU A N 1
ATOM 619 C CA . LEU A 1 77 ? -2.494 5.753 7.570 1.00 87.75 77 LEU A CA 1
ATOM 620 C C . LEU A 1 77 ? -3.166 7.086 7.940 1.00 87.75 77 LEU A C 1
ATOM 622 O O . LEU A 1 77 ? -2.529 8.133 7.840 1.00 87.75 77 LEU A O 1
ATOM 626 N N . LEU A 1 78 ? -4.455 7.057 8.292 1.00 81.00 78 LEU A N 1
ATOM 627 C CA . LEU A 1 78 ? -5.274 8.271 8.418 1.00 81.00 78 LEU A CA 1
ATOM 628 C C . LEU A 1 78 ? -5.529 8.747 9.856 1.00 81.00 78 LEU A C 1
ATOM 630 O O . LEU A 1 78 ? -5.932 9.890 9.981 1.00 81.00 78 LEU A O 1
ATOM 634 N N . ASP A 1 79 ? -5.270 7.949 10.903 1.00 73.62 79 ASP A N 1
ATOM 635 C CA . ASP A 1 79 ? -5.568 8.287 12.315 1.00 73.62 79 ASP A CA 1
ATOM 636 C C . ASP A 1 79 ? -4.848 7.344 13.319 1.00 73.62 79 ASP A C 1
ATOM 638 O O . ASP A 1 79 ? -4.146 6.409 12.912 1.00 73.62 79 ASP A O 1
ATOM 642 N N . GLU A 1 80 ? -5.045 7.569 14.632 1.00 63.34 80 GLU A N 1
ATOM 643 C CA . GLU A 1 80 ? -4.652 6.657 15.723 1.00 63.34 80 GLU A CA 1
ATOM 644 C C . GLU A 1 80 ? -5.277 5.252 15.561 1.00 63.34 80 GLU A C 1
ATOM 646 O O . GLU A 1 80 ? -6.419 5.117 15.110 1.00 63.34 80 GLU A O 1
ATOM 651 N N . PRO A 1 81 ? -4.545 4.180 15.928 1.00 65.94 81 PRO A N 1
ATOM 652 C CA . PRO A 1 81 ? -5.026 2.810 15.790 1.00 65.94 81 PRO A CA 1
ATOM 653 C C . PRO A 1 81 ? -6.327 2.590 16.557 1.00 65.94 81 PRO A C 1
ATOM 655 O O . PRO A 1 81 ? -6.391 2.817 17.764 1.00 65.94 81 PRO A O 1
ATOM 658 N N . THR A 1 82 ? -7.335 2.032 15.892 1.00 63.00 82 THR A N 1
ATOM 659 C CA . THR A 1 82 ? -8.511 1.508 16.586 1.00 63.00 82 THR A CA 1
ATOM 660 C C . THR A 1 82 ? -8.246 0.060 16.977 1.00 63.00 82 THR A C 1
ATOM 662 O O . THR A 1 82 ? -7.965 -0.787 16.123 1.00 63.00 82 THR A O 1
ATOM 665 N N . THR A 1 83 ? -8.342 -0.252 18.266 1.00 59.34 83 THR A N 1
ATOM 666 C CA . THR A 1 83 ? -8.453 -1.635 18.729 1.00 59.34 83 THR A CA 1
ATOM 667 C C . THR A 1 83 ? -9.836 -2.152 18.363 1.00 59.34 83 THR A C 1
ATOM 669 O O . THR A 1 83 ? -10.843 -1.646 18.850 1.00 59.34 83 THR A O 1
ATOM 672 N N . ASP A 1 84 ? -9.896 -3.159 17.494 1.00 53.44 84 ASP A N 1
ATOM 673 C CA . ASP A 1 84 ? -11.141 -3.870 17.221 1.00 53.44 84 ASP A CA 1
ATOM 674 C C . ASP A 1 84 ? -11.615 -4.570 18.515 1.00 53.44 84 ASP A C 1
ATOM 676 O O . ASP A 1 84 ? -10.921 -5.467 19.010 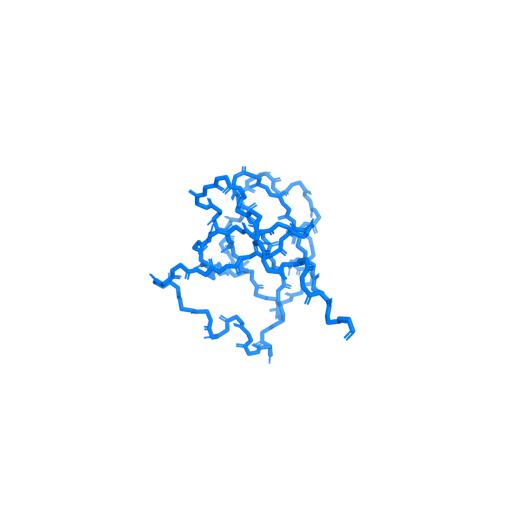1.00 53.44 84 ASP A O 1
ATOM 680 N N . PRO A 1 85 ? -12.779 -4.201 19.088 1.00 54.34 85 PRO A N 1
ATOM 681 C CA . PRO A 1 85 ? -13.294 -4.833 20.301 1.00 54.34 85 PRO A CA 1
ATOM 682 C C . PRO A 1 85 ? -13.703 -6.303 20.091 1.00 54.34 85 PRO A C 1
ATOM 684 O O . PRO A 1 85 ? -13.951 -7.008 21.067 1.00 54.34 85 PRO A O 1
ATOM 687 N N . THR A 1 86 ? -13.763 -6.806 18.850 1.00 56.44 86 THR A N 1
ATOM 688 C CA . THR A 1 86 ? -14.133 -8.204 18.566 1.00 56.44 86 THR A CA 1
ATOM 689 C C . THR A 1 86 ? -12.968 -9.196 18.587 1.00 56.44 86 THR A C 1
ATOM 691 O O . THR A 1 86 ? -13.205 -10.405 18.608 1.00 56.44 86 THR A O 1
ATOM 694 N N . ALA A 1 87 ? -11.717 -8.733 18.714 1.00 53.09 87 ALA A N 1
ATOM 695 C CA . ALA A 1 87 ? -10.541 -9.605 18.835 1.00 53.09 87 ALA A CA 1
ATOM 696 C C . ALA A 1 87 ? -10.504 -10.448 20.137 1.00 53.09 87 ALA A C 1
ATOM 698 O O . ALA A 1 87 ? -9.639 -11.310 20.283 1.00 53.09 87 ALA A O 1
ATOM 699 N N . GLY A 1 88 ? -11.442 -10.221 21.067 1.00 44.72 88 GLY A N 1
ATOM 700 C CA . GLY A 1 88 ? -11.578 -10.944 22.336 1.00 44.72 88 GLY A CA 1
ATOM 701 C C . GLY A 1 88 ? -12.696 -11.992 22.406 1.00 44.72 88 GLY A C 1
ATOM 702 O O . GLY A 1 88 ? -12.836 -12.626 23.447 1.00 44.72 88 GLY A O 1
ATOM 703 N N . VAL A 1 89 ? -13.494 -12.216 21.353 1.00 49.03 89 VAL A N 1
ATOM 704 C CA . VAL A 1 89 ? -14.566 -13.234 21.389 1.00 49.03 89 VAL A CA 1
ATOM 705 C C . VAL A 1 89 ? -14.110 -14.508 20.678 1.00 49.03 89 VAL A C 1
ATOM 707 O O . VAL A 1 89 ? -14.617 -14.884 19.621 1.00 49.03 89 VAL A O 1
ATOM 710 N N . SER A 1 90 ? -13.136 -15.195 21.277 1.00 46.50 90 SER A N 1
ATOM 711 C CA . SER A 1 90 ? -12.983 -16.631 21.034 1.00 46.50 90 SER A CA 1
ATOM 712 C C . SER A 1 90 ? -14.119 -17.340 21.763 1.00 46.50 90 SER A C 1
ATOM 714 O O . SER A 1 90 ? -14.296 -17.167 22.968 1.00 46.50 90 SER A O 1
ATOM 716 N N . ARG A 1 91 ? -14.929 -18.080 21.001 1.00 49.56 91 ARG A N 1
ATOM 717 C CA . ARG A 1 91 ? -16.056 -18.876 21.495 1.00 49.56 91 ARG A CA 1
ATOM 718 C C . ARG A 1 91 ? -15.593 -19.835 22.597 1.00 49.56 91 ARG A C 1
ATOM 720 O O . ARG A 1 91 ? -14.611 -20.550 22.409 1.00 49.56 91 ARG A O 1
ATOM 727 N N . ASN A 1 92 ? -16.332 -19.794 23.702 1.00 44.03 92 ASN A N 1
ATOM 728 C CA . ASN A 1 92 ? -16.333 -20.764 24.794 1.00 44.03 92 ASN A CA 1
ATOM 729 C C . ASN A 1 92 ? -16.820 -22.138 24.311 1.00 44.03 92 ASN A C 1
ATOM 731 O O . ASN A 1 92 ? -17.682 -22.149 23.398 1.00 44.03 92 ASN A O 1
#

Foldseek 3Di:
DDWDDDPQKIKDKDFLPDCPLVPQPQPDWDWDQDPQWIFTWHKDKDDLPPDDPPVPPPDVPVVSVVPPRIIMMMIRTDDPTDRDPCVPDDDD

Radius of gyration: 14.81 Å; chains: 1; bounding box: 35×30×37 Å

Secondary structure (DSSP, 8-state):
-EEEEETTEEEEEEETT-STTTT--TTS-EEEEETTEEEEEEEEEEPTTS---TT--SHHHHHHHT-TTEEEEEEEE-SSPB--GGGG----

pLDDT: mean 72.83, std 13.36, range [44.03, 89.25]

Sequence (92 aa):
MQYIPAEPDLYVLSRRDRLWWRNLRLVAPIRVRLRGLEYPAHAEILPAESSLPDLFEGSVLAAAAARPDAVIVRFRLLDEPTTDPTAGVSRN